Protein AF-A0A0D2NXC8-F1 (afdb_monomer_lite)

Radius of gyration: 17.28 Å; chains: 1; bounding box: 44×26×47 Å

Foldseek 3Di:
DDQDKDFDADPVRAGPDIPRRDDPDPCLVVLVVVLVVLVVVLVVQDDADPVQQQDPVGGHHDDDFDWDDDPPDPDIDTDDDDPRNCVSVVVSVPDPSVVRVVVSVVVVCCVRPVVVD

pLDDT: mean 93.91, std 5.79, range [60.06, 98.5]

Secondary structure (DSSP, 8-state):
-----EEEE-TT--EEEEE----S-TTHHHHHHHHHHHHHHHHTTS---GGGT-BTTBSS-----SEE--TT-SS-EEPP--HHHHHHHHHHHHSHHHHHHHHHHHHHHHHH-GGG-

Structure (mmCIF, N/CA/C/O backbone):
data_AF-A0A0D2NXC8-F1
#
_entry.id   AF-A0A0D2NXC8-F1
#
loop_
_atom_site.group_PDB
_atom_site.id
_atom_site.type_symbol
_atom_site.label_atom_id
_atom_site.label_alt_id
_atom_site.label_comp_id
_atom_site.label_asym_id
_atom_site.label_entity_id
_atom_site.label_seq_id
_atom_site.pdbx_PDB_ins_code
_atom_site.Cartn_x
_atom_site.Cartn_y
_atom_site.Cartn_z
_atom_site.occupancy
_atom_site.B_iso_or_equiv
_atom_site.auth_seq_id
_atom_site.auth_comp_id
_atom_site.auth_asym_id
_atom_site.auth_atom_id
_atom_site.pdbx_PDB_model_num
ATOM 1 N N . MET A 1 1 ? -19.318 -7.730 0.072 1.00 60.06 1 MET A N 1
ATOM 2 C CA . MET A 1 1 ? -18.240 -7.779 1.091 1.00 60.06 1 MET A CA 1
ATOM 3 C C . MET A 1 1 ? -18.810 -7.357 2.442 1.00 60.06 1 MET A C 1
ATOM 5 O O . MET A 1 1 ? -19.585 -6.404 2.450 1.00 60.06 1 MET A O 1
ATOM 9 N N . PRO A 1 2 ? -18.492 -8.050 3.553 1.00 61.69 2 PRO A N 1
ATOM 10 C CA . PRO A 1 2 ? -19.001 -7.678 4.870 1.00 61.69 2 PRO A CA 1
ATOM 11 C C . PRO A 1 2 ? -18.450 -6.312 5.305 1.00 61.69 2 PRO A C 1
ATOM 13 O O . PRO A 1 2 ? -17.244 -6.081 5.261 1.00 61.69 2 PRO A O 1
ATOM 16 N N . ARG A 1 3 ? -19.347 -5.417 5.736 1.00 77.88 3 ARG A N 1
ATOM 17 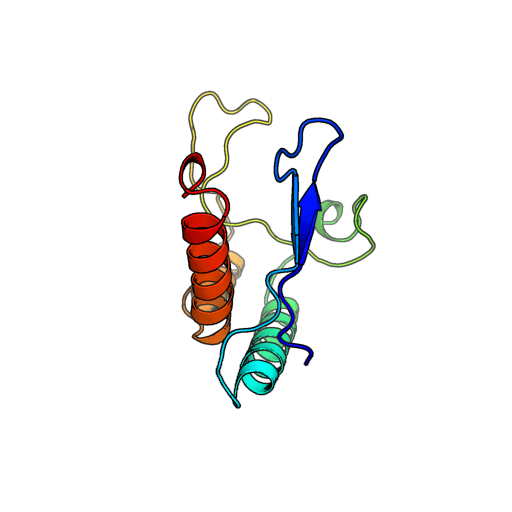C CA . ARG A 1 3 ? -19.032 -4.060 6.230 1.00 77.88 3 ARG A CA 1
ATOM 18 C C . ARG A 1 3 ? -18.731 -4.004 7.731 1.00 77.88 3 ARG A C 1
ATOM 20 O O . ARG A 1 3 ? -18.538 -2.924 8.275 1.00 77.88 3 ARG A O 1
ATOM 27 N N . VAL A 1 4 ? -18.742 -5.146 8.413 1.00 87.50 4 VAL A N 1
ATOM 28 C CA . VAL A 1 4 ? -18.621 -5.188 9.872 1.00 87.50 4 VAL A CA 1
ATOM 29 C C . VAL A 1 4 ? -17.197 -4.822 10.269 1.00 87.50 4 VAL A C 1
ATOM 31 O O . VAL A 1 4 ? -16.256 -5.547 9.948 1.00 87.50 4 VAL A O 1
ATOM 34 N N . VAL A 1 5 ? -17.060 -3.705 10.979 1.00 92.62 5 VAL A N 1
ATOM 35 C CA . VAL A 1 5 ? -15.790 -3.293 11.572 1.00 92.62 5 VAL A CA 1
ATOM 36 C C . VAL A 1 5 ? -15.575 -4.081 12.858 1.00 92.62 5 VAL A C 1
ATOM 38 O O . VAL A 1 5 ? -16.486 -4.183 13.678 1.00 92.62 5 VAL A O 1
ATOM 41 N N . ARG A 1 6 ? -14.381 -4.653 13.042 1.00 95.06 6 ARG A N 1
ATOM 42 C CA . ARG A 1 6 ? -14.015 -5.363 14.278 1.00 95.06 6 ARG A CA 1
ATOM 43 C C . ARG A 1 6 ? -12.652 -4.908 14.775 1.00 95.06 6 ARG A C 1
ATOM 45 O O . ARG A 1 6 ? -11.668 -5.020 14.044 1.00 95.06 6 ARG A O 1
ATOM 52 N N . ALA A 1 7 ? -12.602 -4.420 16.009 1.00 95.50 7 ALA A N 1
ATOM 53 C CA . ALA A 1 7 ? -11.352 -4.162 16.708 1.00 95.50 7 ALA A CA 1
ATOM 54 C C . ALA A 1 7 ? -10.862 -5.446 17.390 1.00 95.50 7 ALA A C 1
ATOM 56 O O . ALA A 1 7 ? -11.659 -6.228 17.907 1.00 95.50 7 ALA A O 1
ATOM 57 N N . ILE A 1 8 ? -9.550 -5.647 17.379 1.00 96.44 8 ILE A N 1
ATOM 58 C CA . ILE A 1 8 ? -8.853 -6.671 18.151 1.00 96.44 8 ILE A CA 1
ATOM 59 C C . ILE A 1 8 ? -8.084 -5.926 19.236 1.00 96.44 8 ILE A C 1
ATOM 61 O O . ILE A 1 8 ? -7.332 -4.994 18.927 1.00 96.44 8 ILE A O 1
ATOM 65 N N . VAL A 1 9 ? -8.297 -6.324 20.488 1.00 97.38 9 VAL A N 1
ATOM 66 C CA . VAL A 1 9 ? -7.729 -5.663 21.666 1.00 97.38 9 VAL A CA 1
ATOM 67 C C . VAL A 1 9 ? -6.789 -6.588 22.431 1.00 97.38 9 VAL A C 1
ATOM 69 O O . VAL A 1 9 ? -6.943 -7.808 22.379 1.00 97.38 9 VAL A O 1
ATOM 72 N N . ASP A 1 10 ? -5.806 -6.005 23.117 1.00 97.12 10 ASP A N 1
ATOM 73 C CA . ASP A 1 10 ? -4.991 -6.720 24.101 1.00 97.12 10 ASP A CA 1
ATOM 74 C C . ASP A 1 10 ? -5.731 -6.882 25.447 1.00 97.12 10 ASP A C 1
ATOM 76 O O . ASP A 1 10 ? -6.875 -6.449 25.612 1.00 97.12 10 ASP A O 1
ATOM 80 N N . LYS A 1 11 ? -5.067 -7.503 26.431 1.00 97.44 11 LYS A N 1
ATOM 81 C CA . LYS A 1 11 ? -5.610 -7.709 27.787 1.00 97.44 11 LYS A CA 1
ATOM 82 C C . LYS A 1 11 ? -5.927 -6.411 28.545 1.00 97.44 11 LYS A C 1
ATOM 84 O O . LYS A 1 11 ? -6.688 -6.450 29.502 1.00 97.44 11 LYS A O 1
ATOM 89 N N . ASP A 1 12 ? -5.333 -5.290 28.135 1.00 97.38 12 ASP A N 1
ATOM 90 C CA . ASP A 1 12 ? -5.517 -3.973 28.749 1.00 97.38 12 ASP A CA 1
ATOM 91 C C . ASP A 1 12 ? -6.558 -3.139 27.970 1.00 97.38 12 ASP A C 1
ATOM 93 O O . ASP A 1 12 ? -6.732 -1.950 28.237 1.00 97.38 12 ASP A O 1
ATOM 97 N N . GLY A 1 13 ? -7.237 -3.731 26.978 1.00 94.50 13 GLY A N 1
ATOM 98 C CA . GLY A 1 13 ? -8.236 -3.059 26.147 1.00 94.50 13 GLY A CA 1
ATOM 99 C C . GLY A 1 13 ? -7.651 -2.158 25.054 1.00 94.50 13 GLY A C 1
ATOM 100 O O . GLY A 1 13 ? -8.393 -1.411 24.413 1.00 94.50 13 GLY A O 1
ATOM 101 N N . ARG A 1 14 ? -6.337 -2.203 24.798 1.00 94.56 14 ARG A N 1
ATOM 102 C CA . ARG A 1 14 ? -5.706 -1.392 23.747 1.00 94.56 14 ARG A CA 1
ATOM 103 C C . ARG A 1 14 ? -5.977 -2.002 22.382 1.00 94.56 14 ARG A C 1
ATOM 105 O O . ARG A 1 14 ? -5.776 -3.195 22.178 1.00 94.56 14 ARG A O 1
ATOM 112 N N . ILE A 1 15 ? -6.371 -1.174 21.419 1.00 94.81 15 ILE A N 1
ATOM 113 C CA . ILE A 1 15 ? -6.585 -1.611 20.035 1.00 94.81 15 ILE A CA 1
ATOM 114 C C . ILE A 1 15 ? -5.233 -1.917 19.386 1.00 94.81 15 ILE A C 1
ATOM 116 O O . ILE A 1 15 ? -4.421 -1.015 19.186 1.00 94.81 15 ILE A O 1
ATOM 120 N N . ILE A 1 16 ? -5.015 -3.183 19.025 1.00 94.94 16 ILE A N 1
ATOM 121 C CA . ILE A 1 16 ? -3.781 -3.653 18.371 1.00 94.94 16 ILE A CA 1
ATOM 122 C C . ILE A 1 16 ? -3.971 -3.926 16.875 1.00 94.94 16 ILE A C 1
ATOM 124 O O . ILE A 1 16 ? -3.008 -3.900 16.111 1.00 94.94 16 ILE A O 1
ATOM 128 N N . ALA A 1 17 ? -5.210 -4.162 16.435 1.00 95.25 17 ALA A N 1
ATOM 129 C CA . ALA A 1 17 ? -5.562 -4.297 15.026 1.00 95.25 17 ALA A CA 1
ATOM 130 C C . ALA A 1 17 ? -7.041 -3.971 14.790 1.00 95.25 17 ALA A C 1
ATOM 132 O O . ALA A 1 17 ? -7.878 -4.131 15.678 1.00 95.25 17 ALA A O 1
ATOM 133 N N . VAL A 1 18 ? -7.377 -3.549 13.568 1.00 94.88 18 VAL A N 1
ATOM 134 C CA . VAL A 1 18 ? -8.762 -3.290 13.156 1.00 94.88 18 VAL A CA 1
ATOM 135 C C . VAL A 1 18 ? -9.030 -3.923 11.799 1.00 94.88 18 VAL A C 1
ATOM 137 O O . VAL A 1 18 ? -8.378 -3.613 10.801 1.00 94.88 18 VAL A O 1
ATOM 140 N N . LEU A 1 19 ? -10.046 -4.780 11.747 1.00 95.00 19 LEU A N 1
ATOM 141 C CA . LEU A 1 19 ? -10.657 -5.240 10.508 1.00 95.00 19 LEU A CA 1
ATOM 142 C C . LEU A 1 19 ? -11.617 -4.143 10.036 1.00 95.00 19 LEU A C 1
ATOM 144 O O . LEU A 1 19 ? -12.784 -4.127 10.415 1.00 95.00 19 LEU A O 1
ATOM 148 N N . ALA A 1 20 ? -11.111 -3.190 9.249 1.00 92.94 20 ALA A N 1
ATOM 149 C CA . ALA A 1 20 ? -11.836 -1.967 8.875 1.00 92.94 20 ALA A CA 1
ATOM 150 C C . ALA A 1 20 ? -13.009 -2.181 7.892 1.00 92.94 20 ALA A C 1
ATOM 152 O O . ALA A 1 20 ? -13.737 -1.238 7.590 1.00 92.94 20 ALA A O 1
ATOM 153 N N . GLY A 1 21 ? -13.196 -3.398 7.373 1.00 92.88 21 GLY A N 1
ATOM 154 C CA . GLY A 1 21 ? -14.258 -3.715 6.418 1.00 92.88 21 GLY A CA 1
ATOM 155 C C . GLY A 1 21 ? -14.048 -3.046 5.056 1.00 92.88 21 GLY A C 1
ATOM 156 O O . GLY A 1 21 ? -12.957 -3.092 4.483 1.00 92.88 21 GLY A O 1
ATOM 157 N N . CYS A 1 22 ? -15.107 -2.442 4.518 1.00 92.50 22 CYS A N 1
ATOM 158 C CA . CYS A 1 22 ? -15.093 -1.723 3.247 1.00 92.50 22 CYS A CA 1
ATOM 159 C C . CYS A 1 22 ? -15.878 -0.403 3.341 1.00 92.50 22 CYS A C 1
ATOM 161 O O . CYS A 1 22 ? -16.767 -0.277 4.187 1.00 92.50 22 CYS A O 1
ATOM 163 N N . PRO A 1 23 ? -15.575 0.589 2.482 1.00 92.31 23 PRO A N 1
ATOM 164 C CA . PRO A 1 23 ? -16.337 1.830 2.437 1.00 92.31 23 PRO A CA 1
ATOM 165 C C . PRO A 1 23 ? -17.790 1.579 2.013 1.00 92.31 23 PRO A C 1
ATOM 167 O O . PRO A 1 23 ? -18.107 0.576 1.368 1.00 92.31 23 PRO A O 1
ATOM 170 N N . ASN A 1 24 ? -18.668 2.532 2.334 1.00 90.56 24 ASN A N 1
ATOM 171 C CA . ASN A 1 24 ? -20.049 2.542 1.857 1.00 90.56 24 ASN A CA 1
ATOM 172 C C . ASN A 1 24 ? -20.114 2.945 0.373 1.00 90.56 24 ASN A C 1
ATOM 174 O O . ASN A 1 24 ? -20.489 4.061 0.031 1.00 90.56 24 ASN A O 1
ATOM 178 N N . ASP A 1 25 ? -19.661 2.049 -0.497 1.00 90.69 25 ASP A N 1
ATOM 179 C CA . ASP A 1 25 ? -19.543 2.264 -1.934 1.00 90.69 25 ASP A CA 1
ATOM 180 C C . ASP A 1 25 ? -19.857 0.965 -2.679 1.00 90.69 25 ASP A C 1
ATOM 182 O O . ASP A 1 25 ? -19.108 -0.012 -2.596 1.00 90.69 25 ASP A O 1
ATOM 186 N N . SER A 1 26 ? -20.954 0.960 -3.437 1.00 91.00 26 SER A N 1
ATOM 187 C CA . SER A 1 26 ? -21.373 -0.191 -4.247 1.00 91.00 26 SER A CA 1
ATOM 188 C C . SER A 1 26 ? -20.343 -0.563 -5.318 1.00 91.00 26 SER A C 1
ATOM 190 O O . SER A 1 26 ? -20.252 -1.724 -5.709 1.00 91.00 26 SER A O 1
ATOM 192 N N . ASN A 1 27 ? -19.498 0.381 -5.740 1.00 93.69 27 ASN A N 1
ATOM 193 C CA . ASN A 1 27 ? -18.467 0.152 -6.748 1.00 93.69 27 ASN A CA 1
ATOM 194 C C . ASN A 1 27 ? -17.146 -0.377 -6.170 1.00 93.69 27 ASN A C 1
ATOM 196 O O . ASN A 1 27 ? -16.168 -0.518 -6.913 1.00 93.69 27 ASN A O 1
ATOM 200 N N . TRP A 1 28 ? -17.076 -0.679 -4.869 1.00 94.75 28 TRP A N 1
ATOM 201 C CA . TRP A 1 28 ? -15.819 -1.055 -4.219 1.00 94.75 28 TRP A CA 1
ATOM 202 C C . TRP A 1 28 ? -15.163 -2.298 -4.829 1.00 94.75 28 TRP A C 1
ATOM 204 O O . TRP A 1 28 ? -13.947 -2.352 -4.993 1.00 94.75 28 TRP A O 1
ATOM 214 N N . GLU A 1 29 ? -15.953 -3.286 -5.244 1.00 94.56 29 GLU A N 1
ATOM 215 C CA . GLU A 1 29 ? -15.417 -4.479 -5.903 1.00 94.56 29 GLU A CA 1
ATOM 216 C C . GLU A 1 29 ? -14.769 -4.151 -7.260 1.00 94.56 29 GLU A C 1
ATOM 218 O O . GLU A 1 29 ? -13.693 -4.659 -7.590 1.00 94.56 29 GLU A O 1
ATOM 223 N N . SER A 1 30 ? -15.375 -3.238 -8.024 1.00 96.56 30 SER A N 1
ATOM 224 C CA . SER A 1 30 ? -14.829 -2.760 -9.298 1.00 96.56 30 SER A CA 1
ATOM 225 C C . SER A 1 30 ? -13.493 -2.034 -9.107 1.00 96.56 30 SER A C 1
ATOM 227 O O . SER A 1 30 ? -12.572 -2.198 -9.910 1.00 96.56 30 SER A O 1
ATOM 229 N N . VAL A 1 31 ? -13.325 -1.304 -7.995 1.00 97.69 31 VAL A N 1
ATOM 230 C CA . VAL A 1 31 ? -12.049 -0.665 -7.633 1.00 97.69 31 VAL A CA 1
ATOM 231 C C . VAL A 1 31 ? -10.923 -1.699 -7.539 1.00 97.69 31 VAL A C 1
ATOM 233 O O . VAL A 1 31 ? -9.862 -1.484 -8.138 1.00 97.69 31 VAL A O 1
ATOM 236 N N . HIS A 1 32 ? -11.162 -2.828 -6.863 1.00 96.06 32 HIS A N 1
ATOM 237 C CA . HIS A 1 32 ? -10.187 -3.919 -6.730 1.00 96.06 32 HIS A CA 1
ATOM 238 C C . HIS A 1 32 ? -9.889 -4.595 -8.063 1.00 96.06 32 HIS A C 1
ATOM 240 O O . HIS A 1 32 ? -8.718 -4.750 -8.409 1.00 96.06 32 HIS A O 1
ATOM 246 N N . LYS A 1 33 ? -10.923 -4.933 -8.848 1.00 97.94 33 LYS A N 1
ATOM 247 C CA . LYS A 1 33 ? -10.757 -5.531 -10.187 1.00 97.94 33 LYS A CA 1
ATOM 248 C C . LYS A 1 33 ? -9.934 -4.618 -11.099 1.00 97.94 33 LYS A C 1
ATOM 250 O O . LYS A 1 33 ? -8.958 -5.053 -11.707 1.00 97.94 33 LYS A O 1
ATOM 255 N N . SER A 1 34 ? -10.260 -3.328 -11.127 1.00 98.38 34 SER A N 1
ATOM 256 C CA . SER A 1 34 ? -9.534 -2.319 -11.904 1.00 98.38 34 SER A CA 1
ATOM 257 C C . SER A 1 34 ? -8.077 -2.165 -11.438 1.00 98.38 34 SER A C 1
ATOM 259 O O . SER A 1 34 ? -7.158 -2.147 -12.259 1.00 98.38 34 SER A O 1
ATOM 261 N N . GLY A 1 35 ? -7.834 -2.137 -10.121 1.00 98.19 35 GLY A N 1
ATOM 262 C CA . GLY A 1 35 ? -6.482 -2.104 -9.555 1.00 98.19 35 GLY A CA 1
ATOM 263 C C . GLY A 1 35 ? -5.663 -3.351 -9.904 1.00 98.19 35 GLY A C 1
ATOM 264 O O . GLY A 1 35 ? -4.507 -3.235 -10.314 1.00 98.19 35 GLY A O 1
ATOM 265 N N . HIS A 1 36 ? -6.274 -4.535 -9.826 1.00 97.81 36 HIS A N 1
ATOM 266 C CA . HIS A 1 36 ? -5.652 -5.798 -10.219 1.00 97.81 36 HIS A CA 1
ATOM 267 C C . HIS A 1 36 ? -5.231 -5.785 -11.694 1.00 97.81 36 HIS A C 1
ATOM 269 O O . HIS A 1 36 ? -4.078 -6.080 -12.011 1.00 97.81 36 HIS A O 1
ATOM 275 N N . MET A 1 37 ? -6.124 -5.373 -12.597 1.00 98.38 37 MET A N 1
ATOM 276 C CA . MET A 1 37 ? -5.810 -5.275 -14.026 1.00 98.38 37 MET A CA 1
ATOM 277 C C . MET A 1 37 ? -4.673 -4.285 -14.298 1.00 98.38 37 MET A C 1
ATOM 279 O O . MET A 1 37 ? -3.789 -4.560 -15.116 1.00 98.38 37 MET A O 1
ATOM 283 N N . ALA A 1 38 ? -4.634 -3.162 -13.574 1.00 98.38 38 ALA A N 1
ATOM 284 C CA . ALA A 1 38 ? -3.534 -2.210 -13.658 1.00 98.38 38 ALA A CA 1
ATOM 285 C C . ALA A 1 38 ? -2.195 -2.833 -13.215 1.00 98.38 38 ALA A C 1
ATOM 287 O O . ALA A 1 38 ? -1.197 -2.664 -13.924 1.00 98.38 38 ALA A O 1
ATOM 288 N N . LEU A 1 39 ? -2.169 -3.605 -12.116 1.00 97.62 39 LEU A N 1
ATOM 289 C CA . LEU A 1 39 ? -0.974 -4.344 -11.675 1.00 97.62 39 LEU A CA 1
ATOM 290 C C . LEU A 1 39 ? -0.517 -5.363 -12.715 1.00 97.62 39 LEU A C 1
ATOM 292 O O . LEU A 1 39 ? 0.662 -5.384 -13.059 1.00 97.62 39 LEU A O 1
ATOM 296 N N . GLN A 1 40 ? -1.428 -6.174 -13.255 1.00 97.56 40 GLN A N 1
ATOM 297 C CA . GLN A 1 40 ? -1.086 -7.188 -14.259 1.00 97.56 40 GLN A CA 1
ATOM 298 C C . GLN A 1 40 ? -0.520 -6.554 -15.531 1.00 97.56 40 GLN A C 1
ATOM 300 O O . GLN A 1 40 ? 0.461 -7.027 -16.106 1.00 97.56 40 GLN A O 1
ATOM 305 N N . SER A 1 41 ? -1.103 -5.432 -15.946 1.00 97.56 41 SER A N 1
ATOM 306 C CA . SER A 1 41 ? -0.631 -4.655 -17.084 1.00 97.56 41 SER A CA 1
ATOM 307 C C . SER A 1 41 ? 0.766 -4.072 -16.820 1.00 97.56 41 SER A C 1
ATOM 309 O O . SER A 1 41 ? 1.650 -4.173 -17.671 1.00 97.56 41 SER A O 1
ATOM 311 N N . ALA A 1 42 ? 1.001 -3.492 -15.637 1.00 97.69 42 ALA A N 1
ATOM 312 C CA . ALA A 1 42 ? 2.305 -2.951 -15.248 1.00 97.69 42 ALA A CA 1
ATOM 313 C C . ALA A 1 42 ? 3.373 -4.046 -15.103 1.00 97.69 42 ALA A C 1
ATOM 315 O O . ALA A 1 42 ? 4.495 -3.860 -15.566 1.00 97.69 42 ALA A O 1
ATOM 316 N N . ARG A 1 43 ? 3.018 -5.215 -14.555 1.00 96.38 43 ARG A N 1
ATOM 317 C CA . ARG A 1 43 ? 3.904 -6.380 -14.418 1.00 96.38 43 ARG A CA 1
ATOM 318 C C . ARG A 1 43 ? 4.547 -6.769 -15.748 1.00 96.38 43 ARG A C 1
ATOM 320 O O . ARG A 1 43 ? 5.739 -7.039 -15.774 1.00 96.38 43 ARG A O 1
ATOM 327 N N . LYS A 1 44 ? 3.792 -6.753 -16.850 1.00 96.75 44 LYS A N 1
ATOM 328 C CA . LYS A 1 44 ? 4.318 -7.074 -18.191 1.00 96.75 44 LYS A CA 1
ATOM 329 C C . LYS A 1 44 ? 5.333 -6.043 -18.713 1.00 96.75 44 LYS A C 1
ATOM 331 O O . LYS A 1 44 ? 6.105 -6.355 -19.609 1.00 96.75 44 LYS A O 1
ATOM 336 N N . ARG A 1 45 ? 5.322 -4.816 -18.179 1.00 97.19 45 ARG A N 1
ATOM 337 C CA . ARG A 1 45 ? 6.151 -3.684 -18.639 1.00 97.19 45 ARG A CA 1
ATOM 338 C C . ARG A 1 45 ? 7.283 -3.309 -17.681 1.00 97.19 45 ARG A C 1
ATOM 340 O O . ARG A 1 45 ? 8.180 -2.565 -18.069 1.00 97.19 45 ARG A O 1
ATOM 347 N N . CYS A 1 46 ? 7.240 -3.791 -16.444 1.00 97.38 46 CYS A N 1
ATOM 348 C CA . CYS A 1 46 ? 8.291 -3.591 -15.455 1.00 97.38 46 CYS A CA 1
ATOM 349 C C . CYS A 1 46 ? 9.411 -4.625 -15.610 1.00 97.38 46 CYS A C 1
ATOM 351 O O . CYS A 1 46 ? 9.183 -5.785 -15.947 1.00 97.38 46 CYS A O 1
ATOM 353 N N . ARG A 1 47 ? 10.635 -4.213 -15.277 1.00 96.44 47 ARG A N 1
ATOM 354 C CA . ARG A 1 47 ? 11.789 -5.105 -15.132 1.00 96.44 47 ARG A CA 1
ATOM 355 C C . ARG A 1 47 ? 11.996 -5.434 -13.656 1.00 96.44 47 ARG A C 1
ATOM 357 O O . ARG A 1 47 ? 12.131 -4.525 -12.837 1.00 96.44 47 ARG A O 1
ATOM 364 N N . PHE A 1 48 ? 12.059 -6.724 -13.332 1.00 95.25 48 PHE A N 1
ATOM 365 C CA . PHE A 1 48 ? 12.236 -7.212 -11.962 1.00 95.25 48 PHE A CA 1
ATOM 366 C C . PHE A 1 48 ? 13.585 -7.922 -11.808 1.00 95.25 48 PHE A C 1
ATOM 368 O O . PHE A 1 48 ? 13.785 -8.947 -12.479 1.00 95.25 48 PHE A O 1
ATOM 375 N N . PRO A 1 49 ? 14.488 -7.435 -10.933 1.00 91.38 49 PRO A N 1
ATOM 376 C CA . PRO A 1 49 ? 15.720 -8.151 -10.609 1.00 91.38 49 PRO A CA 1
ATOM 377 C C . PRO A 1 49 ? 15.406 -9.478 -9.901 1.00 91.38 49 PRO A C 1
ATOM 379 O O . PRO A 1 49 ? 14.336 -9.628 -9.315 1.00 91.38 49 PRO A O 1
ATOM 382 N N . LYS A 1 50 ? 16.339 -10.441 -9.914 1.00 90.00 50 LYS A N 1
ATOM 383 C CA . LYS A 1 50 ? 16.131 -11.788 -9.335 1.00 90.00 50 LYS A CA 1
ATOM 384 C C . LYS A 1 50 ? 15.637 -11.732 -7.881 1.00 90.00 50 LYS A C 1
ATOM 386 O O . LYS A 1 50 ? 14.637 -12.361 -7.550 1.00 90.00 50 LYS A O 1
ATOM 391 N N . LYS A 1 51 ? 16.256 -10.873 -7.061 1.00 88.31 51 LYS A N 1
ATOM 392 C CA . LYS A 1 51 ? 15.887 -10.632 -5.651 1.00 88.31 51 LYS A CA 1
ATOM 393 C C . LYS A 1 51 ? 14.476 -10.074 -5.430 1.00 88.31 51 LYS A C 1
ATOM 395 O O . LYS A 1 51 ? 13.982 -10.089 -4.315 1.00 88.31 51 LYS A O 1
ATOM 400 N N . ALA A 1 52 ? 13.841 -9.549 -6.475 1.00 91.56 52 ALA A N 1
ATOM 401 C CA . ALA A 1 52 ? 12.504 -8.969 -6.414 1.00 91.56 52 ALA A CA 1
ATOM 402 C C . ALA A 1 52 ? 11.400 -9.951 -6.841 1.00 91.56 52 ALA A C 1
ATOM 404 O O . ALA A 1 52 ? 10.248 -9.544 -6.938 1.00 91.56 52 ALA A O 1
ATOM 405 N N . ARG A 1 53 ? 11.740 -11.209 -7.159 1.00 93.25 53 ARG A N 1
ATOM 406 C CA . ARG A 1 53 ? 10.788 -12.228 -7.645 1.00 93.25 53 ARG A CA 1
ATOM 407 C C . ARG A 1 53 ? 10.439 -13.296 -6.610 1.00 93.25 53 ARG A C 1
ATOM 409 O O . ARG A 1 53 ? 9.424 -13.966 -6.763 1.00 93.25 53 ARG A O 1
ATOM 416 N N . SER A 1 54 ? 11.289 -13.470 -5.604 1.00 93.69 54 SER A N 1
ATOM 417 C CA . SER A 1 54 ? 11.094 -14.420 -4.514 1.00 93.69 54 SER A CA 1
ATOM 418 C C . SER A 1 54 ? 11.520 -13.760 -3.212 1.00 93.69 54 SER A C 1
ATOM 420 O O . SER A 1 54 ? 12.600 -13.172 -3.126 1.00 93.69 54 SER A O 1
ATOM 422 N N . HIS A 1 55 ? 10.635 -13.798 -2.225 1.00 91.56 55 HIS A N 1
ATOM 423 C CA . HIS A 1 55 ? 10.830 -13.175 -0.921 1.00 91.56 55 HIS A CA 1
ATOM 424 C C . HIS A 1 55 ? 9.997 -13.907 0.137 1.00 91.56 55 HIS A C 1
ATOM 426 O O . HIS A 1 55 ? 9.079 -14.651 -0.197 1.00 91.56 55 HIS A O 1
ATOM 432 N N . ARG A 1 56 ? 10.237 -13.625 1.426 1.00 92.12 56 ARG A N 1
ATOM 433 C CA . ARG A 1 56 ? 9.546 -14.265 2.569 1.00 92.12 56 ARG A CA 1
ATOM 434 C C . ARG A 1 56 ? 8.010 -14.266 2.470 1.00 92.12 56 ARG A C 1
ATOM 436 O O . ARG A 1 56 ? 7.364 -15.137 3.030 1.00 92.12 56 ARG A O 1
ATOM 443 N N . ARG A 1 57 ? 7.422 -13.289 1.768 1.00 89.81 57 ARG A N 1
ATOM 444 C CA . ARG A 1 57 ? 5.965 -13.143 1.590 1.00 89.81 57 ARG A CA 1
ATOM 445 C C . ARG A 1 57 ? 5.385 -13.970 0.430 1.00 89.81 57 ARG A C 1
ATOM 447 O O . ARG A 1 57 ? 4.189 -13.881 0.189 1.00 89.81 57 ARG A O 1
ATOM 454 N N . GLY A 1 58 ? 6.212 -14.722 -0.301 1.00 92.81 58 GLY A N 1
ATOM 455 C CA . GLY A 1 58 ? 5.799 -15.561 -1.430 1.00 92.81 58 GLY A CA 1
ATOM 456 C C . GLY A 1 58 ? 6.627 -15.367 -2.705 1.00 92.81 58 GLY A C 1
ATOM 457 O O . GLY A 1 58 ? 7.556 -14.559 -2.764 1.00 92.81 58 GLY A O 1
ATOM 458 N N . ASN A 1 59 ? 6.263 -16.115 -3.746 1.00 93.50 59 ASN A N 1
ATOM 459 C CA . ASN A 1 59 ? 6.931 -16.104 -5.049 1.00 93.50 59 ASN A CA 1
ATOM 460 C C . ASN A 1 59 ? 6.159 -15.241 -6.048 1.00 93.50 59 ASN A C 1
ATOM 462 O O . ASN A 1 59 ? 5.406 -15.740 -6.884 1.00 93.50 59 ASN A O 1
ATOM 466 N N . PHE A 1 60 ? 6.333 -13.926 -5.951 1.00 91.69 60 PHE A N 1
ATOM 467 C CA . PHE A 1 60 ? 5.756 -12.981 -6.896 1.00 91.69 60 PHE A CA 1
ATOM 468 C C . PHE A 1 60 ? 6.672 -11.771 -7.120 1.00 91.69 60 PHE A C 1
ATOM 470 O O . PHE A 1 60 ? 7.434 -11.390 -6.233 1.00 91.69 60 PHE A O 1
ATOM 477 N N . PRO A 1 61 ? 6.621 -11.151 -8.315 1.00 94.25 61 PRO A N 1
ATOM 478 C CA . PRO A 1 61 ? 7.405 -9.960 -8.601 1.00 94.25 61 PRO A CA 1
ATOM 479 C C . PRO A 1 61 ? 6.881 -8.749 -7.816 1.00 94.25 61 PRO A C 1
ATOM 481 O O . PRO A 1 61 ? 5.710 -8.389 -7.940 1.00 94.25 61 PRO A O 1
ATOM 484 N N . ALA A 1 62 ? 7.759 -8.086 -7.064 1.00 95.06 62 ALA A N 1
ATOM 485 C CA . ALA A 1 62 ? 7.435 -6.913 -6.255 1.00 95.06 62 ALA A CA 1
ATOM 486 C C . ALA A 1 62 ? 8.433 -5.766 -6.488 1.00 95.06 62 ALA A C 1
ATOM 488 O O . ALA A 1 62 ? 9.635 -5.982 -6.616 1.00 95.06 62 ALA A O 1
ATOM 489 N N . LEU A 1 63 ? 7.940 -4.526 -6.531 1.00 94.94 63 LEU A N 1
ATOM 490 C CA . LEU A 1 63 ? 8.762 -3.313 -6.560 1.00 94.94 63 LEU A CA 1
ATOM 491 C C . LEU A 1 63 ? 8.248 -2.343 -5.497 1.00 94.94 63 LEU A C 1
ATOM 493 O O . LEU A 1 63 ? 7.068 -1.998 -5.502 1.00 94.94 63 LEU A O 1
ATOM 497 N N . SER A 1 64 ? 9.138 -1.894 -4.616 1.00 93.44 64 SER A N 1
ATOM 498 C CA . SER A 1 64 ? 8.867 -0.799 -3.679 1.00 93.44 64 SER A CA 1
ATOM 499 C C . SER A 1 64 ? 9.062 0.540 -4.383 1.00 93.44 64 SER A C 1
ATOM 501 O O . SER A 1 64 ? 9.971 0.641 -5.196 1.00 93.44 64 SER A O 1
ATOM 503 N N . THR A 1 65 ? 8.256 1.552 -4.062 1.00 95.62 65 THR A N 1
ATOM 504 C CA . THR A 1 65 ? 8.385 2.932 -4.565 1.00 95.62 65 THR A CA 1
ATOM 505 C C . THR A 1 65 ? 8.025 3.922 -3.458 1.00 95.62 65 THR A C 1
ATOM 507 O O . THR A 1 65 ? 7.328 3.550 -2.516 1.00 95.62 65 THR A O 1
ATOM 510 N N . GLY A 1 66 ? 8.461 5.177 -3.581 1.00 94.25 66 GLY A N 1
ATOM 511 C CA . GLY A 1 66 ? 8.241 6.224 -2.578 1.00 94.25 66 GLY A CA 1
ATOM 512 C C . GLY A 1 66 ? 9.469 6.456 -1.702 1.00 94.25 66 GLY A C 1
ATOM 513 O O . GLY A 1 66 ? 10.593 6.224 -2.145 1.00 94.25 66 GLY A O 1
ATOM 514 N N . ILE A 1 67 ? 9.248 6.929 -0.476 1.00 94.38 67 ILE A N 1
ATOM 515 C CA . ILE A 1 67 ? 10.315 7.254 0.475 1.00 94.38 67 ILE A CA 1
ATOM 516 C C . ILE A 1 67 ? 10.722 5.989 1.234 1.00 94.38 67 ILE A C 1
ATOM 518 O O . ILE A 1 67 ? 9.870 5.268 1.752 1.00 94.38 67 ILE A O 1
ATOM 522 N N . SER A 1 68 ? 12.024 5.729 1.314 1.00 94.12 68 SER A N 1
ATOM 523 C CA . SER A 1 68 ? 12.604 4.698 2.168 1.00 94.12 68 SER A CA 1
ATOM 524 C C . SER A 1 68 ? 13.518 5.315 3.218 1.00 94.12 68 SER A C 1
ATOM 526 O O . SER A 1 68 ? 14.133 6.357 2.994 1.00 94.12 68 SER A O 1
ATOM 528 N N . PHE A 1 69 ? 13.624 4.627 4.349 1.00 92.25 69 PHE A N 1
ATOM 529 C CA . PHE A 1 69 ? 14.632 4.863 5.370 1.00 92.25 69 PHE A CA 1
ATOM 530 C C . PHE A 1 69 ? 15.037 3.510 5.974 1.00 92.25 69 PHE A C 1
ATOM 532 O O . PHE A 1 69 ? 14.184 2.635 6.141 1.00 92.25 69 PHE A O 1
ATOM 539 N N . GLY A 1 70 ? 16.328 3.317 6.255 1.00 90.81 70 GLY A N 1
ATOM 540 C CA . GLY A 1 70 ? 16.901 2.048 6.723 1.00 90.81 70 GLY A CA 1
ATOM 541 C C . GLY A 1 70 ? 17.876 1.403 5.729 1.00 90.81 70 GLY A C 1
ATOM 542 O O . GLY A 1 70 ? 18.236 1.989 4.710 1.00 90.81 70 GLY A O 1
ATOM 543 N N . GLY A 1 71 ? 18.362 0.197 6.045 1.00 85.38 71 GLY A N 1
ATOM 544 C CA . GLY A 1 71 ? 19.297 -0.546 5.183 1.00 85.38 71 GLY A CA 1
ATOM 545 C C . GLY A 1 71 ? 20.649 0.148 4.953 1.00 85.38 71 GLY A C 1
ATOM 546 O O . GLY A 1 71 ? 21.260 -0.054 3.910 1.00 85.38 71 GLY A O 1
ATOM 547 N N . GLY A 1 72 ? 21.081 0.996 5.893 1.00 90.69 72 GLY A N 1
ATOM 548 C CA . GLY A 1 72 ? 22.311 1.794 5.801 1.00 90.69 72 GLY A CA 1
ATOM 549 C C . GLY A 1 72 ? 22.114 3.237 5.316 1.00 90.69 72 GLY A C 1
ATOM 550 O O . GLY A 1 72 ? 23.071 4.008 5.307 1.00 90.69 72 GLY A O 1
ATOM 551 N N . GLN A 1 73 ? 20.894 3.641 4.938 1.00 91.19 73 GLN A N 1
ATOM 552 C CA . GLN A 1 73 ? 20.592 5.042 4.618 1.00 91.19 73 GLN A CA 1
ATOM 553 C C . GLN A 1 73 ? 20.696 5.927 5.870 1.00 91.19 73 GLN A C 1
ATOM 555 O O . GLN A 1 73 ? 20.080 5.624 6.889 1.00 91.19 73 GLN A O 1
ATOM 560 N N . LYS A 1 74 ? 21.436 7.042 5.775 1.00 94.75 74 LYS A N 1
ATOM 561 C CA . LYS A 1 74 ? 21.574 8.031 6.863 1.00 94.75 74 LYS A CA 1
ATOM 562 C C . LYS A 1 74 ? 20.395 9.002 6.961 1.00 94.75 74 LYS A C 1
ATOM 564 O O . LYS A 1 74 ? 20.149 9.546 8.027 1.00 94.75 74 LYS A O 1
ATOM 569 N N . LEU A 1 75 ? 19.676 9.217 5.859 1.00 95.19 75 LEU A N 1
ATOM 570 C CA . LEU A 1 75 ? 18.522 10.112 5.772 1.00 95.19 75 LEU A CA 1
ATOM 571 C C . LEU A 1 75 ? 17.419 9.465 4.920 1.00 95.19 75 LEU A C 1
ATOM 573 O O . LEU A 1 75 ? 17.742 8.667 4.031 1.00 95.19 75 LEU A O 1
ATOM 577 N N . PRO A 1 76 ? 16.134 9.789 5.161 1.00 95.69 76 PRO A N 1
ATOM 578 C CA . PRO A 1 76 ? 15.042 9.345 4.303 1.00 95.69 76 PRO A CA 1
ATOM 579 C C . PRO A 1 76 ? 15.222 9.847 2.868 1.00 95.69 76 PRO A C 1
ATOM 581 O O . PRO A 1 76 ? 15.599 10.997 2.645 1.00 95.69 76 PRO A O 1
ATOM 584 N N . GLY A 1 77 ? 14.924 9.001 1.883 1.00 94.62 77 GLY A N 1
ATOM 585 C CA . GLY A 1 77 ? 15.095 9.354 0.476 1.00 94.62 77 GLY A CA 1
ATOM 586 C C . GLY A 1 77 ? 14.149 8.610 -0.454 1.00 94.62 77 GLY A C 1
ATOM 587 O O . GLY A 1 77 ? 13.673 7.519 -0.146 1.00 94.62 77 GLY A O 1
ATOM 588 N N . ASN A 1 78 ? 13.872 9.203 -1.615 1.00 94.38 78 ASN A N 1
ATOM 589 C CA . ASN A 1 78 ? 13.065 8.548 -2.640 1.00 94.38 78 ASN A CA 1
ATOM 590 C C . ASN A 1 78 ? 13.815 7.363 -3.258 1.00 94.38 78 ASN A C 1
ATOM 592 O O . ASN A 1 78 ? 14.978 7.478 -3.649 1.00 94.38 78 ASN A O 1
ATOM 596 N N . LEU A 1 79 ? 13.117 6.242 -3.417 1.00 93.69 79 LEU A N 1
ATOM 597 C CA . LEU A 1 79 ? 13.629 5.075 -4.120 1.00 93.69 79 LEU A CA 1
ATOM 598 C C . LEU A 1 79 ? 13.884 5.399 -5.594 1.00 93.69 79 LEU A C 1
ATOM 600 O O . LEU A 1 79 ? 13.024 5.916 -6.313 1.00 93.69 79 LEU A O 1
ATOM 604 N N . HIS A 1 80 ? 15.086 5.060 -6.053 1.00 92.88 80 HIS A N 1
ATOM 605 C CA . HIS A 1 80 ? 15.484 5.243 -7.439 1.00 92.88 80 HIS A CA 1
ATOM 606 C C . HIS A 1 80 ? 15.086 4.035 -8.300 1.00 92.88 80 HIS A C 1
ATOM 608 O O . HIS A 1 80 ? 15.314 2.877 -7.941 1.00 92.88 80 HIS A O 1
ATOM 614 N N . HIS A 1 81 ? 14.541 4.310 -9.486 1.00 95.38 81 HIS A N 1
ATOM 615 C CA . HIS A 1 81 ? 14.144 3.302 -10.465 1.00 95.38 81 HIS A CA 1
ATOM 616 C C . HIS A 1 81 ? 14.603 3.684 -11.869 1.00 95.38 81 HIS A C 1
ATOM 618 O O . HIS A 1 81 ? 14.701 4.862 -12.206 1.00 95.38 81 HIS A O 1
ATOM 624 N N . SER A 1 82 ? 14.800 2.677 -12.726 1.00 96.50 82 SER A N 1
ATOM 625 C CA . SER A 1 82 ? 14.997 2.903 -14.161 1.00 96.50 82 SER A CA 1
ATOM 626 C C . SER A 1 82 ? 13.831 3.698 -14.756 1.00 96.50 82 SER A C 1
ATOM 628 O O . SER A 1 82 ? 12.696 3.593 -14.282 1.00 96.50 82 SER A O 1
ATOM 630 N N . LYS A 1 83 ? 14.084 4.443 -15.843 1.00 97.31 83 LYS A N 1
ATOM 631 C CA . LYS A 1 83 ? 13.056 5.248 -16.534 1.00 97.31 83 LYS A CA 1
ATOM 632 C C . LYS A 1 83 ? 11.790 4.432 -16.838 1.00 97.31 83 LYS A C 1
ATOM 634 O O . LYS A 1 83 ? 10.677 4.904 -16.616 1.00 97.31 83 LYS A O 1
ATOM 639 N N . THR A 1 84 ? 11.954 3.181 -17.276 1.00 96.69 84 THR A N 1
ATOM 640 C CA . THR A 1 84 ? 10.848 2.256 -17.566 1.00 96.69 84 THR A CA 1
ATOM 641 C C . THR A 1 84 ? 10.021 1.924 -16.325 1.00 96.69 84 THR A C 1
ATOM 643 O O . THR A 1 84 ? 8.798 2.060 -16.361 1.00 96.69 84 THR A O 1
ATOM 646 N N . ASN A 1 85 ? 10.666 1.515 -15.227 1.00 97.81 85 ASN A N 1
ATOM 647 C CA . ASN A 1 85 ? 9.957 1.144 -14.002 1.00 97.81 85 ASN A CA 1
ATOM 648 C C . ASN A 1 85 ? 9.302 2.365 -13.357 1.00 97.81 85 ASN A C 1
ATOM 650 O O . ASN A 1 85 ? 8.132 2.288 -12.996 1.00 97.81 85 ASN A O 1
ATOM 654 N N . LYS A 1 86 ? 10.011 3.500 -13.292 1.00 97.75 86 LYS A N 1
ATOM 655 C CA . LYS A 1 86 ? 9.475 4.762 -12.769 1.00 97.75 86 LYS A CA 1
ATOM 656 C C . LYS A 1 86 ? 8.190 5.160 -13.497 1.00 97.75 86 LYS A C 1
ATOM 658 O O . LYS A 1 86 ? 7.171 5.366 -12.854 1.00 97.75 86 LYS A O 1
ATOM 663 N N . LYS A 1 87 ? 8.184 5.120 -14.837 1.00 98.12 87 LYS A N 1
ATOM 664 C CA . LYS A 1 87 ? 6.984 5.399 -15.648 1.00 98.12 87 LYS A CA 1
ATOM 665 C C . LYS A 1 87 ? 5.793 4.501 -15.286 1.00 98.12 87 LYS A C 1
ATOM 667 O O . LYS A 1 87 ? 4.662 4.980 -15.241 1.00 98.12 87 LYS A O 1
ATOM 672 N N . GLN A 1 88 ? 6.013 3.202 -15.062 1.00 98.31 88 GLN A N 1
ATOM 673 C CA . GLN A 1 88 ? 4.924 2.291 -14.685 1.00 98.31 88 GLN A CA 1
ATOM 674 C C . GLN A 1 88 ? 4.461 2.506 -13.239 1.00 98.31 88 GLN A C 1
ATOM 676 O O . GLN A 1 88 ? 3.257 2.501 -12.992 1.00 98.31 88 GLN A O 1
ATOM 681 N N . LEU A 1 89 ? 5.388 2.729 -12.304 1.00 97.94 89 LEU A N 1
ATOM 682 C CA . LEU A 1 89 ? 5.083 3.008 -10.900 1.00 97.94 89 LEU A CA 1
ATOM 683 C C . LEU A 1 89 ? 4.301 4.318 -10.754 1.00 97.94 89 LEU A C 1
ATOM 685 O O . LEU A 1 89 ? 3.249 4.322 -10.124 1.00 97.94 89 LEU A O 1
ATOM 689 N N . ASP A 1 90 ? 4.721 5.388 -11.430 1.00 97.81 90 ASP A N 1
ATOM 690 C CA . ASP A 1 90 ? 4.009 6.671 -11.444 1.00 97.81 90 ASP A CA 1
ATOM 691 C C . ASP A 1 90 ? 2.592 6.519 -12.019 1.00 97.81 90 ASP A C 1
ATOM 693 O O . ASP A 1 90 ? 1.634 7.093 -11.496 1.00 97.81 90 ASP A O 1
ATOM 697 N N . LYS A 1 91 ? 2.425 5.700 -13.069 1.00 98.25 91 LYS A N 1
ATOM 698 C CA . LYS A 1 91 ? 1.102 5.383 -13.627 1.00 98.25 91 LYS A CA 1
ATOM 699 C C . LYS A 1 91 ? 0.216 4.665 -12.606 1.00 98.25 91 LYS A C 1
ATOM 701 O O . LYS A 1 91 ? -0.957 5.015 -12.494 1.00 98.25 91 LYS A O 1
ATOM 706 N N . LEU A 1 92 ? 0.753 3.692 -11.866 1.00 98.25 92 LEU A N 1
ATOM 707 C CA . LEU A 1 92 ? 0.0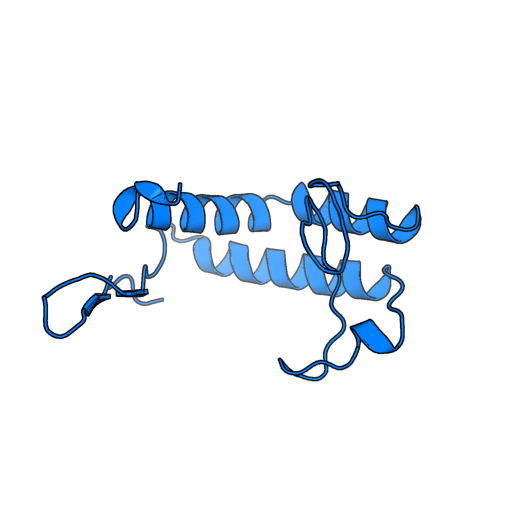20 2.994 -10.803 1.00 98.25 92 LEU A CA 1
ATOM 708 C C . LEU A 1 92 ? -0.353 3.955 -9.66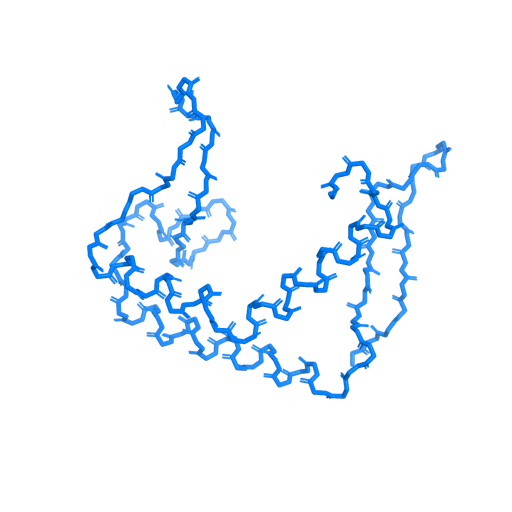5 1.00 98.25 92 LEU A C 1
ATOM 710 O O . LEU A 1 92 ? -1.515 4.008 -9.281 1.00 98.25 92 LEU A O 1
ATOM 714 N N . LEU A 1 93 ? 0.580 4.781 -9.188 1.00 97.44 93 LEU A N 1
ATOM 715 C CA . LEU A 1 93 ? 0.324 5.759 -8.121 1.00 97.44 93 LEU A CA 1
ATOM 716 C C . LEU A 1 93 ? -0.742 6.797 -8.514 1.00 97.44 93 LEU A C 1
ATOM 718 O O . LEU A 1 93 ? -1.536 7.240 -7.684 1.00 97.44 93 LEU A O 1
ATOM 722 N N . ARG A 1 94 ? -0.804 7.174 -9.796 1.00 98.06 94 ARG A N 1
ATOM 723 C CA . ARG A 1 94 ? -1.827 8.096 -10.314 1.00 98.06 94 ARG A CA 1
ATOM 724 C C . ARG A 1 94 ? -3.181 7.428 -10.561 1.00 98.06 94 ARG A C 1
ATOM 726 O O . ARG A 1 94 ? -4.181 8.141 -10.662 1.00 98.06 94 ARG A O 1
ATOM 733 N N . HIS A 1 95 ? -3.232 6.101 -10.653 1.00 98.50 95 HIS A N 1
ATOM 734 C CA . HIS A 1 95 ? -4.434 5.364 -11.020 1.00 98.50 95 HIS A CA 1
ATOM 735 C C . HIS A 1 95 ? -5.497 5.422 -9.911 1.00 98.50 95 HIS A C 1
ATOM 737 O O . HIS A 1 95 ? -5.220 5.196 -8.730 1.00 98.50 95 HIS A O 1
ATOM 743 N N . LYS A 1 96 ? -6.746 5.714 -10.308 1.00 98.06 96 LYS A N 1
ATOM 744 C CA . L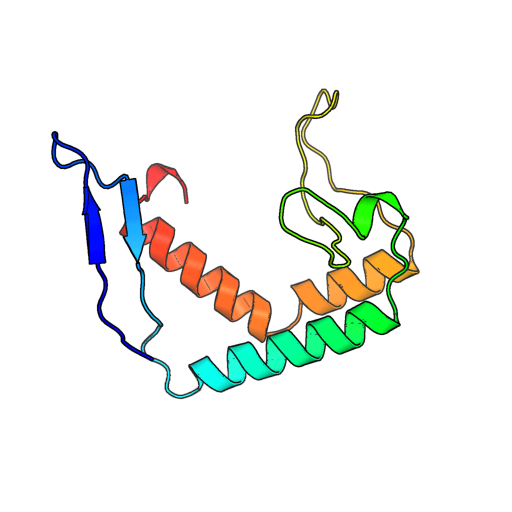YS A 1 96 ? -7.865 6.017 -9.397 1.00 98.06 96 LYS A CA 1
ATOM 745 C C . LYS A 1 96 ? -8.073 4.931 -8.344 1.00 98.06 96 LYS A C 1
ATOM 747 O O . LYS A 1 96 ? -8.308 5.261 -7.186 1.00 98.06 96 LYS A O 1
ATOM 752 N N . SER A 1 97 ? -7.931 3.656 -8.710 1.00 98.31 97 SER A N 1
ATOM 753 C CA . SER A 1 97 ? -8.124 2.560 -7.756 1.00 98.31 97 SER A CA 1
ATOM 754 C C . SER A 1 97 ? -7.154 2.592 -6.582 1.00 98.31 97 SER A C 1
ATOM 756 O O . SER A 1 97 ? -7.591 2.434 -5.448 1.00 98.31 97 SER A O 1
ATOM 758 N N . PHE A 1 98 ? -5.866 2.861 -6.813 1.00 98.00 98 PHE A N 1
ATOM 759 C CA . PHE A 1 98 ? -4.896 2.904 -5.715 1.00 98.00 98 PHE A CA 1
ATOM 760 C C . PHE A 1 98 ? -5.101 4.129 -4.838 1.00 98.00 98 PHE A C 1
ATOM 762 O O . PHE A 1 98 ? -5.012 4.008 -3.624 1.00 98.00 98 PHE A O 1
ATOM 769 N N . LYS A 1 99 ? -5.476 5.277 -5.418 1.00 97.81 99 LYS A N 1
ATOM 770 C CA . LYS A 1 99 ? -5.864 6.459 -4.633 1.00 97.81 99 LYS A CA 1
ATOM 771 C C . LYS A 1 99 ? -7.064 6.173 -3.729 1.00 97.81 99 LYS A C 1
ATOM 773 O O . LYS A 1 99 ? -7.056 6.572 -2.571 1.00 97.81 99 LYS A O 1
ATOM 778 N N . ARG A 1 100 ? -8.076 5.454 -4.230 1.00 97.31 100 ARG A N 1
ATOM 779 C CA . ARG A 1 100 ? -9.252 5.056 -3.436 1.00 97.31 100 ARG A CA 1
ATOM 780 C C . ARG A 1 100 ? -8.896 4.064 -2.328 1.00 97.31 100 ARG A C 1
ATOM 782 O O . ARG A 1 100 ? -9.332 4.255 -1.199 1.00 97.31 100 ARG A O 1
ATOM 789 N N . ILE A 1 101 ? -8.096 3.042 -2.637 1.00 96.88 101 ILE A N 1
ATOM 790 C CA . ILE A 1 101 ? -7.629 2.046 -1.658 1.00 96.88 101 ILE A CA 1
ATOM 791 C C . ILE A 1 101 ? -6.790 2.715 -0.565 1.00 96.88 101 ILE A C 1
ATOM 793 O O . ILE A 1 101 ? -7.071 2.532 0.617 1.00 96.88 101 ILE A O 1
ATOM 797 N N . ALA A 1 102 ? -5.816 3.541 -0.953 1.00 96.06 102 ALA A N 1
ATOM 798 C CA . ALA A 1 102 ? -4.988 4.293 -0.018 1.00 96.06 102 ALA A CA 1
ATOM 799 C C . ALA A 1 102 ? -5.832 5.253 0.829 1.00 96.06 102 ALA A C 1
ATOM 801 O O . ALA A 1 102 ? -5.698 5.259 2.045 1.00 96.06 102 ALA A O 1
ATOM 802 N N . GLY A 1 103 ? -6.760 5.993 0.215 1.00 96.00 103 GLY A N 1
ATOM 803 C CA . GLY A 1 103 ? -7.653 6.909 0.925 1.00 96.00 103 GLY A CA 1
ATOM 804 C C . GLY A 1 103 ? -8.534 6.212 1.964 1.00 96.00 103 GLY A C 1
ATOM 805 O O . GLY A 1 103 ? -8.709 6.740 3.061 1.00 96.00 103 GLY A O 1
ATOM 806 N N . PHE A 1 104 ? -9.045 5.013 1.664 1.00 95.62 104 PHE A N 1
ATOM 807 C CA . PHE A 1 104 ? -9.773 4.206 2.646 1.00 95.62 104 PHE A CA 1
ATOM 808 C C . PHE A 1 104 ? -8.873 3.794 3.819 1.00 95.62 104 PHE A C 1
ATOM 810 O O . PHE A 1 104 ? -9.257 3.982 4.971 1.00 95.62 104 PHE A O 1
ATOM 817 N N . GLY A 1 105 ? -7.656 3.314 3.538 1.00 94.94 105 GLY A N 1
ATOM 818 C CA . GLY A 1 105 ? -6.669 2.979 4.571 1.00 94.94 105 GLY A CA 1
ATOM 819 C C . GLY A 1 105 ? -6.294 4.178 5.450 1.00 94.94 105 GLY A C 1
ATOM 820 O O . GLY A 1 105 ? -6.317 4.073 6.673 1.00 94.94 105 GLY A O 1
ATOM 821 N N . SER A 1 106 ? -6.039 5.340 4.843 1.00 95.44 106 SER A N 1
ATOM 822 C CA . SER A 1 106 ? -5.788 6.599 5.550 1.00 95.44 106 SER A CA 1
ATOM 823 C C . SER A 1 106 ? -6.958 6.976 6.461 1.00 95.44 106 SER A C 1
ATOM 825 O O . SER A 1 106 ? -6.758 7.267 7.634 1.00 95.44 106 SER A O 1
ATOM 827 N N . LYS A 1 107 ? -8.204 6.906 5.977 1.00 94.69 107 LYS A N 1
ATOM 828 C CA . LYS A 1 107 ? -9.378 7.187 6.818 1.00 94.69 107 LYS A CA 1
ATOM 829 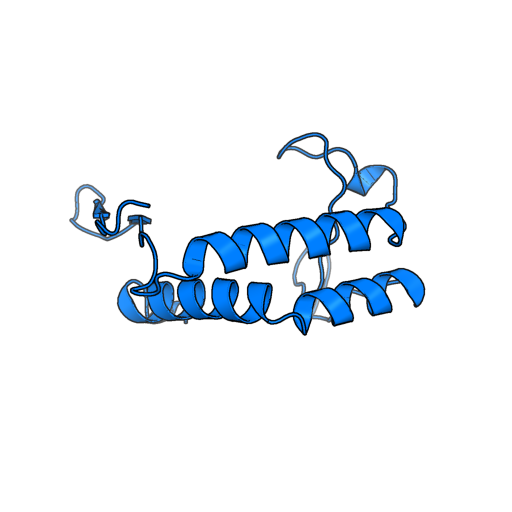C C . LYS A 1 107 ? -9.515 6.195 7.972 1.00 94.69 107 LYS A C 1
ATOM 831 O O . LYS A 1 107 ? -9.778 6.632 9.085 1.00 94.69 107 LYS A O 1
ATOM 836 N N . ALA A 1 108 ? -9.274 4.905 7.737 1.00 94.56 108 ALA A N 1
ATOM 837 C CA . ALA A 1 108 ? -9.287 3.901 8.798 1.00 94.56 108 ALA A CA 1
ATOM 838 C C . ALA A 1 108 ? -8.235 4.204 9.880 1.00 94.56 108 ALA A C 1
ATOM 840 O O . ALA A 1 108 ? -8.566 4.205 11.063 1.00 94.56 108 ALA A O 1
ATOM 841 N N . LEU A 1 109 ? -7.002 4.540 9.487 1.00 94.00 109 LEU A N 1
ATOM 842 C CA . LEU A 1 109 ? -5.952 4.936 10.429 1.00 94.00 109 LEU A CA 1
ATOM 843 C C . LEU A 1 109 ? -6.307 6.224 11.174 1.00 94.00 109 LEU A C 1
ATOM 845 O O . LEU A 1 109 ? -6.180 6.267 12.389 1.00 94.00 109 LEU A O 1
ATOM 849 N N . ARG A 1 110 ? -6.831 7.245 10.491 1.00 94.81 110 ARG A N 1
ATOM 850 C CA . ARG A 1 110 ? -7.253 8.492 11.145 1.00 94.81 110 ARG A CA 1
ATOM 851 C C . ARG A 1 110 ? -8.350 8.267 12.190 1.00 94.81 110 ARG A C 1
ATOM 853 O O . ARG A 1 110 ? -8.379 8.978 13.187 1.00 94.81 110 ARG A O 1
ATOM 860 N N . THR A 1 111 ? -9.247 7.307 11.964 1.00 93.88 111 THR A N 1
ATOM 861 C CA . THR A 1 111 ? -10.319 6.961 12.909 1.00 93.88 111 THR A CA 1
ATOM 862 C C . THR A 1 111 ? -9.809 6.138 14.091 1.00 93.88 111 THR A C 1
ATOM 864 O O . THR A 1 111 ? -10.169 6.430 15.225 1.00 93.88 111 THR A O 1
ATOM 867 N N . TRP A 1 112 ? -8.988 5.116 13.843 1.00 93.75 112 TRP A N 1
ATOM 868 C CA . TRP A 1 112 ? -8.651 4.102 14.852 1.00 93.75 112 TRP A CA 1
ATOM 869 C C . TRP A 1 112 ? -7.263 4.262 15.482 1.00 93.75 112 TRP A C 1
ATOM 871 O O . TRP A 1 112 ? -7.009 3.731 16.557 1.00 93.75 112 TRP A O 1
ATOM 881 N N . ALA A 1 113 ? -6.361 4.984 14.824 1.00 93.94 113 ALA A N 1
ATOM 882 C CA . ALA A 1 113 ? -4.989 5.214 15.257 1.00 93.94 113 ALA A CA 1
ATOM 883 C C . ALA A 1 113 ? -4.503 6.615 14.823 1.00 93.94 113 ALA A C 1
ATOM 885 O O . ALA A 1 113 ? -3.537 6.725 14.065 1.00 93.94 113 ALA A O 1
ATOM 886 N N . PRO A 1 114 ? -5.138 7.708 15.292 1.00 91.19 114 PRO A N 1
ATOM 887 C CA . PRO A 1 114 ? -4.871 9.068 14.809 1.00 91.19 114 PRO A CA 1
ATOM 888 C C . PRO A 1 114 ? -3.421 9.531 15.001 1.00 91.19 114 PRO A C 1
ATOM 890 O O . PRO A 1 114 ? -2.958 10.382 14.259 1.00 91.19 114 PRO A O 1
ATOM 893 N N . LYS A 1 115 ? -2.677 8.950 15.953 1.00 89.44 115 LYS A N 1
ATOM 894 C CA . LYS A 1 115 ? -1.246 9.243 16.155 1.00 89.44 115 LYS A CA 1
ATOM 895 C C . LYS A 1 115 ? -0.339 8.702 15.035 1.00 89.44 115 LYS A C 1
ATOM 897 O O . LYS A 1 115 ? 0.824 9.080 14.978 1.00 89.44 115 LYS A O 1
ATOM 902 N N . LEU A 1 116 ? -0.843 7.796 14.192 1.00 82.88 116 LEU A N 1
ATOM 903 C CA . LEU A 1 116 ? -0.122 7.206 13.057 1.00 82.88 116 LEU A CA 1
ATOM 904 C C . LEU A 1 116 ? -0.466 7.864 11.711 1.00 82.88 116 LEU A C 1
ATOM 906 O O . LEU A 1 116 ? 0.063 7.429 10.687 1.00 82.88 116 LEU A O 1
ATOM 910 N N . HIS A 1 117 ? -1.384 8.835 11.689 1.00 73.38 117 HIS A N 1
ATOM 911 C CA . HIS A 1 117 ? -1.934 9.419 10.467 1.00 73.38 117 HIS A CA 1
ATOM 912 C C . HIS A 1 117 ? -1.568 10.894 10.310 1.00 73.38 117 HIS A C 1
ATOM 914 O O . HIS A 1 117 ? -1.772 11.657 11.273 1.00 73.38 117 HIS A O 1
#

Organism: Hypholoma sublateritium (strain FD-334 SS-4) (NCBI:txid945553)

Sequence (117 aa):
MPRVVRAIVDKDGRIIAVLAGCPNDSNWESVHKSGHMALQSARKR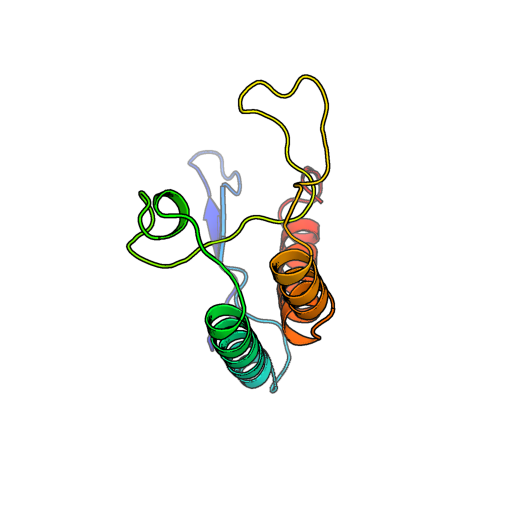CRFPKKARSHRRGNFPALSTGISFGGGQKLPGNLHHSKTNKKQLDKLLRHKSFKRIAGFGSKALRTWAPKLH